Protein AF-A0A941ZZ97-F1 (afdb_monomer)

Mean predicted aligned error: 14.34 Å

Radius of gyration: 26.01 Å; Cα contacts (8 Å, |Δi|>4): 114; chains: 1; bounding box: 52×19×67 Å

pLDDT: mean 80.0, std 13.67, range [36.47, 95.81]

Nearest PDB structures (foldseek):
  4in3-assembly1_B  TM=8.952E-01  e=7.152E+00  Saccharomyces cerevisiae

Sequence (113 aa):
ETRRGIALIALKEIDFDRATGKLSDTDYEFLKQKYTVEAIQAIKEEETAEAGGAAGPLRCPRCGPRPEQDARFCSDCGAALLVDARLCRACQAPLEPGSRFCSNCGSQVVAAA

Structure (mmCIF, N/CA/C/O backbone):
data_AF-A0A941ZZ97-F1
#
_entry.id   AF-A0A941ZZ97-F1
#
loop_
_atom_site.group_PDB
_atom_site.id
_atom_site.type_symbol
_atom_site.label_atom_id
_atom_site.label_alt_id
_atom_site.label_comp_id
_atom_site.label_asym_id
_atom_site.label_entity_id
_atom_site.label_seq_id
_atom_site.pdbx_PDB_ins_code
_atom_site.Cartn_x
_atom_site.Cartn_y
_atom_site.Cartn_z
_atom_site.occupancy
_atom_site.B_iso_or_equiv
_atom_site.auth_seq_id
_atom_site.auth_comp_id
_atom_site.auth_asym_id
_atom_site.auth_atom_id
_atom_site.pdbx_PDB_model_num
ATOM 1 N N . GLU A 1 1 ? 6.434 -9.544 17.194 1.00 69.75 1 GLU A N 1
ATOM 2 C CA . GLU A 1 1 ? 5.209 -8.871 16.705 1.00 69.75 1 GLU A CA 1
ATOM 3 C C . GLU A 1 1 ? 5.586 -7.711 15.793 1.00 69.75 1 GLU A C 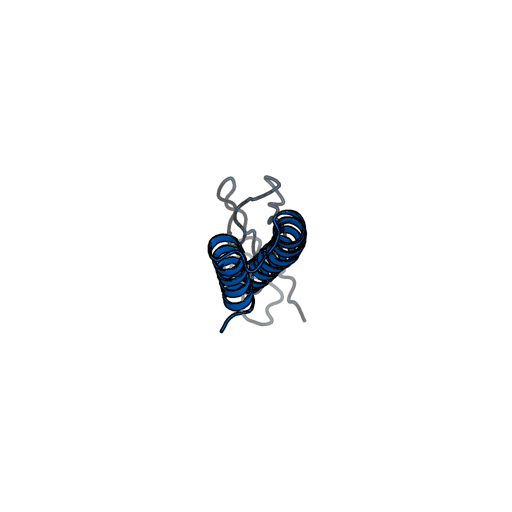1
ATOM 5 O O . GLU A 1 1 ? 6.639 -7.120 16.007 1.00 69.75 1 GLU A O 1
ATOM 10 N N . THR A 1 2 ? 4.791 -7.417 14.760 1.00 86.12 2 THR A N 1
ATOM 11 C CA . THR A 1 2 ? 5.005 -6.245 13.888 1.00 86.12 2 THR A CA 1
ATOM 12 C C . THR A 1 2 ? 4.397 -4.987 14.515 1.00 86.12 2 THR A C 1
ATOM 14 O O . THR A 1 2 ? 3.499 -5.094 15.355 1.00 86.12 2 THR A O 1
ATOM 17 N N . ARG A 1 3 ? 4.853 -3.791 14.108 1.00 84.44 3 ARG A N 1
ATOM 18 C CA . ARG A 1 3 ? 4.293 -2.514 14.600 1.00 84.44 3 ARG A CA 1
ATOM 19 C C . ARG A 1 3 ? 2.787 -2.426 14.323 1.00 84.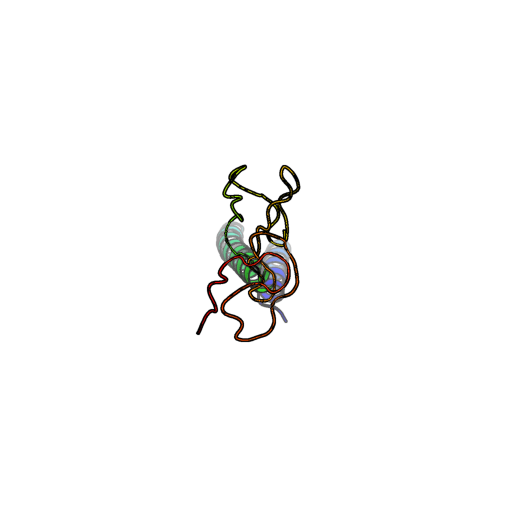44 3 ARG A C 1
ATOM 21 O O . ARG A 1 3 ? 2.023 -2.090 15.225 1.00 84.44 3 ARG A O 1
ATOM 28 N N . ARG A 1 4 ? 2.344 -2.847 13.136 1.00 87.75 4 ARG A N 1
ATOM 29 C CA . ARG A 1 4 ? 0.929 -3.030 12.786 1.00 87.75 4 ARG A CA 1
ATOM 30 C C . ARG A 1 4 ? 0.207 -3.989 13.729 1.00 87.75 4 ARG A C 1
ATOM 32 O O . ARG A 1 4 ? -0.910 -3.697 14.145 1.00 87.75 4 ARG A O 1
ATOM 39 N N . GLY A 1 5 ? 0.816 -5.129 14.057 1.00 87.62 5 GLY A N 1
ATOM 40 C CA . GLY A 1 5 ? 0.225 -6.122 14.956 1.00 87.62 5 GLY A CA 1
ATOM 41 C C . GLY A 1 5 ? -0.086 -5.539 16.335 1.00 87.62 5 GLY A C 1
ATOM 42 O O . GLY A 1 5 ? -1.202 -5.692 16.823 1.00 87.62 5 GLY A O 1
ATOM 43 N N . ILE A 1 6 ? 0.863 -4.795 16.903 1.00 89.69 6 ILE A N 1
ATOM 44 C CA . ILE A 1 6 ? 0.722 -4.141 18.212 1.00 89.69 6 ILE A CA 1
ATOM 45 C C . ILE A 1 6 ? -0.408 -3.102 18.182 1.00 89.69 6 ILE A C 1
ATOM 47 O O . ILE A 1 6 ? -1.265 -3.096 19.064 1.00 89.69 6 ILE A O 1
ATOM 51 N N . ALA A 1 7 ? -0.471 -2.269 17.139 1.00 87.19 7 ALA A N 1
ATOM 52 C CA . ALA A 1 7 ? -1.511 -1.247 17.015 1.00 87.19 7 ALA A CA 1
ATOM 53 C C . ALA A 1 7 ? -2.926 -1.847 16.872 1.00 87.19 7 ALA A C 1
ATOM 55 O O . ALA A 1 7 ? -3.889 -1.333 17.439 1.00 87.19 7 ALA A O 1
ATOM 56 N N . LEU A 1 8 ? -3.061 -2.971 16.158 1.00 88.44 8 LEU A N 1
ATOM 57 C CA . LEU A 1 8 ? -4.337 -3.683 16.026 1.00 88.44 8 LEU A CA 1
ATOM 58 C C . LEU A 1 8 ? -4.766 -4.381 17.321 1.00 88.44 8 LEU A C 1
ATOM 60 O O . LEU A 1 8 ? -5.963 -4.466 17.594 1.00 88.44 8 LEU A O 1
ATOM 64 N N . ILE A 1 9 ? -3.813 -4.892 18.104 1.00 93.31 9 ILE A N 1
ATOM 65 C CA . ILE A 1 9 ? -4.093 -5.472 19.423 1.00 93.31 9 ILE A CA 1
ATOM 66 C C . ILE A 1 9 ? -4.588 -4.374 20.369 1.00 93.31 9 ILE A C 1
ATOM 68 O O . ILE A 1 9 ? -5.659 -4.533 20.946 1.00 93.31 9 ILE A O 1
ATOM 72 N N . ALA A 1 10 ? -3.909 -3.224 20.419 1.00 91.69 10 ALA A N 1
ATOM 73 C CA . ALA A 1 10 ? -4.326 -2.086 21.240 1.00 91.69 10 ALA A CA 1
ATOM 74 C C . ALA A 1 10 ? -5.758 -1.618 20.917 1.00 91.69 10 ALA A C 1
ATOM 76 O O . ALA A 1 10 ? -6.551 -1.374 21.823 1.00 91.69 10 ALA A O 1
ATOM 77 N N . LEU A 1 11 ? -6.128 -1.562 19.630 1.00 92.19 11 LEU A N 1
ATOM 78 C CA . LEU A 1 11 ? -7.496 -1.235 19.205 1.00 92.19 11 LEU A CA 1
ATOM 79 C C . LEU A 1 11 ? -8.543 -2.263 19.667 1.00 92.19 11 LEU A C 1
ATOM 81 O O . LEU A 1 11 ? -9.683 -1.892 19.937 1.00 92.19 11 LEU A O 1
ATOM 85 N N . LYS A 1 12 ? -8.184 -3.549 19.751 1.00 94.69 12 LYS A N 1
ATOM 86 C CA . LYS A 1 12 ? -9.084 -4.594 20.263 1.00 94.69 12 LYS A CA 1
ATOM 87 C C . LYS A 1 12 ? -9.245 -4.515 21.777 1.00 94.69 12 LYS A C 1
ATOM 89 O O . LYS A 1 12 ? -10.347 -4.734 22.270 1.00 94.69 12 LYS A O 1
ATOM 94 N N . GLU A 1 13 ? -8.175 -4.198 22.498 1.00 94.38 13 GLU A N 1
ATOM 95 C CA . GLU A 1 13 ? -8.223 -4.071 23.956 1.00 94.38 13 GLU A CA 1
ATOM 96 C C . GLU A 1 13 ? -9.105 -2.896 24.387 1.00 94.38 13 GLU A C 1
ATOM 98 O O . GLU A 1 13 ? -10.025 -3.098 25.174 1.00 94.38 13 GLU A O 1
ATOM 103 N N . ILE A 1 14 ? -8.955 -1.712 23.780 1.00 93.75 14 ILE A N 1
ATOM 104 C CA . ILE A 1 14 ? -9.814 -0.559 24.115 1.00 93.75 14 ILE A CA 1
ATOM 105 C C . ILE A 1 14 ? -11.307 -0.815 23.846 1.00 93.75 14 ILE A C 1
ATOM 107 O O . ILE A 1 14 ? -12.164 -0.281 24.550 1.00 93.75 14 ILE A O 1
ATOM 111 N N . ASP A 1 15 ? -11.636 -1.621 22.831 1.00 94.19 15 ASP A N 1
ATOM 112 C CA . ASP A 1 15 ? -13.021 -1.972 22.501 1.00 94.19 15 ASP A CA 1
ATOM 113 C C . ASP A 1 15 ? -13.606 -2.924 23.550 1.00 94.19 15 ASP A C 1
ATOM 115 O O . ASP A 1 15 ? -14.741 -2.751 23.998 1.00 94.19 15 ASP A O 1
ATOM 119 N N . PHE A 1 16 ? -12.785 -3.859 24.031 1.00 95.81 16 PHE A N 1
ATOM 120 C CA . PHE A 1 16 ? -13.131 -4.739 25.138 1.00 95.81 16 PHE A CA 1
ATOM 121 C C . PHE A 1 16 ? -13.284 -3.980 26.467 1.00 95.81 16 PHE A C 1
ATOM 123 O O . PHE A 1 16 ? -14.245 -4.217 27.203 1.00 95.81 16 PHE A O 1
ATOM 130 N N . ASP A 1 17 ? -12.393 -3.036 26.783 1.00 93.38 17 ASP A N 1
ATOM 131 C CA . ASP A 1 17 ? -12.502 -2.198 27.984 1.00 93.38 17 ASP A CA 1
ATOM 132 C C . ASP A 1 17 ? -13.770 -1.330 27.962 1.00 93.38 17 ASP A C 1
ATOM 134 O O . ASP A 1 17 ? -14.455 -1.220 28.981 1.00 93.38 17 ASP A O 1
ATOM 138 N N . ARG A 1 18 ? -14.168 -0.791 26.801 1.00 94.06 18 ARG A N 1
ATOM 139 C CA . ARG A 1 18 ? -15.470 -0.118 26.649 1.00 94.06 18 ARG A CA 1
ATOM 140 C C . ARG A 1 18 ? -16.637 -1.087 26.850 1.00 94.06 18 ARG A C 1
ATOM 142 O O . ARG A 1 18 ? -17.554 -0.781 27.606 1.00 94.06 18 ARG A O 1
ATOM 149 N N . ALA A 1 19 ? -16.609 -2.257 26.210 1.00 94.38 19 ALA A N 1
ATOM 150 C CA . ALA A 1 19 ? -17.683 -3.251 26.316 1.00 94.38 19 ALA A CA 1
ATOM 151 C C . ALA A 1 19 ? -17.870 -3.770 27.752 1.00 94.38 19 ALA A C 1
ATOM 153 O O . ALA A 1 19 ? -18.985 -4.083 28.165 1.00 94.38 19 ALA A O 1
ATOM 154 N N . THR A 1 20 ? -16.783 -3.832 28.523 1.00 95.19 20 THR A N 1
ATOM 155 C CA . THR A 1 20 ? -16.792 -4.210 29.944 1.00 95.19 20 THR A CA 1
ATOM 156 C C . THR A 1 20 ? -17.051 -3.033 30.891 1.00 95.19 20 THR A C 1
ATOM 158 O O . THR A 1 20 ? -17.118 -3.237 32.102 1.00 95.19 20 THR A O 1
ATOM 161 N N . GLY A 1 21 ? -17.228 -1.815 30.365 1.00 92.69 21 GLY A N 1
ATOM 162 C CA . GLY A 1 21 ? -17.530 -0.609 31.141 1.00 92.69 21 GLY A CA 1
ATOM 163 C C . GLY A 1 21 ? -16.342 -0.024 31.909 1.00 92.69 21 GLY A C 1
ATOM 164 O O . GLY A 1 21 ? -16.536 0.820 32.780 1.00 92.69 21 GLY A O 1
ATOM 165 N N . LYS A 1 22 ? -15.112 -0.455 31.612 1.00 92.81 22 LYS A N 1
ATOM 166 C CA . LYS A 1 22 ? -13.882 0.101 32.200 1.00 92.81 22 LYS A CA 1
ATOM 167 C C . LYS A 1 22 ? -13.494 1.449 31.596 1.00 92.81 22 LYS A C 1
ATOM 169 O O . LYS A 1 22 ? -12.695 2.172 32.187 1.00 92.81 22 LYS A O 1
ATOM 174 N N . LEU A 1 23 ? -14.049 1.772 30.431 1.00 92.56 23 LEU A N 1
ATOM 175 C CA . LEU A 1 23 ? -13.772 2.995 29.694 1.00 92.56 23 LEU A CA 1
ATOM 176 C C . LEU A 1 23 ? -15.071 3.761 29.426 1.00 92.56 23 LEU A C 1
ATOM 178 O O . LEU A 1 23 ? -16.054 3.173 28.977 1.00 92.56 23 LEU A O 1
ATOM 182 N N . SER A 1 24 ? -15.056 5.072 29.675 1.00 93.00 24 SER A N 1
ATOM 183 C CA . SER A 1 24 ? -16.141 5.978 29.280 1.00 93.00 24 SER A CA 1
ATOM 184 C C . SER A 1 24 ? -16.135 6.191 27.765 1.00 93.00 24 SER A C 1
ATOM 186 O O . SER A 1 24 ? -15.082 6.094 27.131 1.00 93.00 24 SER A O 1
ATOM 188 N N . ASP A 1 25 ? -17.283 6.527 27.172 1.00 90.69 25 ASP A N 1
ATOM 189 C CA . ASP A 1 25 ? -17.386 6.793 25.732 1.00 90.69 25 ASP A CA 1
ATOM 190 C C . ASP A 1 25 ? -16.430 7.910 25.279 1.00 90.69 25 ASP A C 1
ATOM 192 O O . ASP A 1 25 ? -15.760 7.762 24.259 1.00 90.69 25 ASP A O 1
ATOM 196 N N . THR A 1 26 ? -16.271 8.972 26.076 1.00 91.00 26 THR A N 1
ATOM 197 C CA . THR A 1 26 ? -15.351 10.082 25.768 1.00 91.00 26 THR A CA 1
ATOM 198 C C . THR A 1 26 ? -13.886 9.632 25.727 1.00 91.00 26 THR A C 1
ATOM 200 O O . THR A 1 26 ? -13.141 9.998 24.817 1.00 91.00 26 THR A O 1
ATOM 203 N N . ASP A 1 27 ? -13.468 8.812 26.697 1.00 93.00 27 ASP A N 1
ATOM 204 C CA . ASP A 1 27 ? -12.101 8.284 26.774 1.00 93.00 27 ASP A CA 1
ATOM 205 C C . ASP A 1 27 ? -11.839 7.257 25.664 1.00 93.00 27 ASP A C 1
ATOM 207 O O . ASP A 1 27 ? -10.756 7.228 25.071 1.00 93.00 27 ASP A O 1
ATOM 211 N N . TYR A 1 28 ? -12.853 6.452 25.329 1.00 92.44 28 TYR A N 1
ATOM 212 C CA . TYR A 1 28 ? -12.813 5.527 24.202 1.00 92.44 28 TYR A CA 1
ATOM 213 C C . TYR A 1 28 ? -12.598 6.255 22.880 1.00 92.44 28 TYR A C 1
ATOM 215 O O . TYR A 1 28 ? -11.738 5.846 22.103 1.00 92.44 28 TYR A O 1
ATOM 223 N N . GLU A 1 29 ? -13.343 7.328 22.608 1.00 93.31 29 GLU A N 1
ATOM 224 C CA . GLU A 1 29 ? -13.210 8.066 21.351 1.00 93.31 29 GLU A CA 1
ATOM 225 C C . GLU A 1 29 ? -11.811 8.664 21.187 1.00 93.31 29 G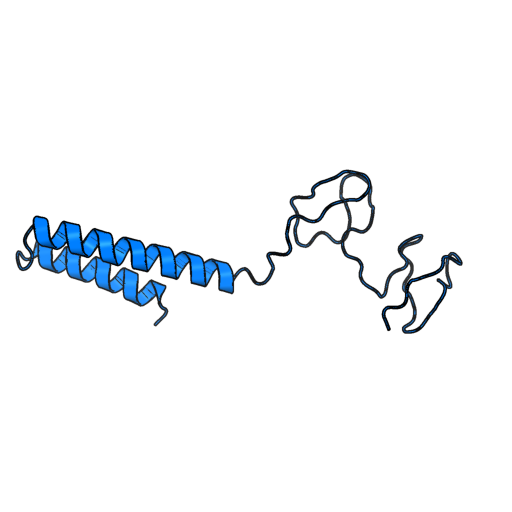LU A C 1
ATOM 227 O O . GLU A 1 29 ? -11.203 8.518 20.122 1.00 93.31 29 GLU A O 1
ATOM 232 N N . PHE A 1 30 ? -11.259 9.253 22.252 1.00 93.44 30 PHE A N 1
ATOM 233 C CA . PHE A 1 30 ? -9.907 9.809 22.234 1.00 93.44 30 PHE A CA 1
ATOM 234 C C . PHE A 1 30 ? -8.843 8.732 21.976 1.00 93.44 30 PHE A C 1
ATOM 236 O O . PHE A 1 30 ? -7.997 8.873 21.085 1.00 93.44 30 PHE A O 1
ATOM 243 N N . LEU A 1 31 ? -8.898 7.625 22.723 1.00 91.50 31 LEU A N 1
ATOM 244 C CA . LEU A 1 31 ? -7.934 6.533 22.587 1.00 91.50 31 LEU A CA 1
ATOM 245 C C . LEU A 1 31 ? -8.063 5.835 21.232 1.00 91.50 31 LEU A C 1
ATOM 247 O O . LEU A 1 31 ? -7.054 5.559 20.581 1.00 91.50 31 LEU A O 1
ATOM 251 N N . LYS A 1 32 ? -9.289 5.621 20.751 1.00 92.38 32 LYS A N 1
ATOM 252 C CA . LYS A 1 32 ? -9.547 5.046 19.431 1.00 92.38 32 LYS A CA 1
ATOM 253 C C . LYS A 1 32 ? -8.974 5.914 18.322 1.00 92.38 32 LYS A C 1
ATOM 255 O O . LYS A 1 32 ? -8.323 5.374 17.429 1.00 92.38 32 LYS A O 1
ATOM 260 N N . GLN A 1 33 ? -9.173 7.232 18.364 1.00 93.19 33 GLN A N 1
ATOM 261 C CA . GLN A 1 33 ? -8.604 8.141 17.367 1.00 93.19 33 GLN A CA 1
ATOM 262 C C . GLN A 1 33 ? -7.076 8.070 17.352 1.00 93.19 33 GLN A C 1
ATOM 264 O O . GLN A 1 33 ? -6.487 7.881 16.287 1.00 93.19 33 GLN A O 1
ATOM 269 N N . LYS A 1 34 ? -6.440 8.139 18.525 1.00 90.88 34 LYS A N 1
ATOM 270 C CA . LYS A 1 34 ? -4.982 8.045 18.658 1.00 90.88 34 LYS A CA 1
ATOM 271 C C . LYS A 1 34 ? -4.434 6.738 18.070 1.00 90.88 34 LYS A C 1
ATOM 273 O O . LYS A 1 34 ? -3.605 6.776 17.161 1.00 90.88 34 LYS A O 1
ATOM 278 N N . TYR A 1 35 ? -4.938 5.592 18.526 1.00 89.94 35 TYR A N 1
ATOM 279 C CA . TYR A 1 35 ? -4.435 4.290 18.081 1.00 89.94 35 TYR A CA 1
ATOM 280 C C . TYR A 1 35 ? -4.786 3.977 16.623 1.00 89.94 35 TYR A C 1
ATOM 282 O O . TYR A 1 35 ? -4.038 3.269 15.955 1.00 89.94 35 TYR A O 1
ATOM 290 N N . THR A 1 36 ? -5.876 4.537 16.087 1.00 90.31 36 THR A N 1
ATOM 291 C CA . THR A 1 36 ? -6.201 4.418 14.656 1.00 90.31 36 THR A CA 1
ATOM 292 C C . THR A 1 36 ? -5.172 5.152 13.800 1.00 90.31 36 THR A C 1
ATOM 294 O O . THR A 1 36 ? -4.727 4.615 12.787 1.00 90.31 36 THR A O 1
ATOM 297 N N . VAL A 1 37 ? -4.753 6.353 14.210 1.00 91.56 37 VAL A N 1
ATOM 298 C CA . VAL A 1 37 ? -3.696 7.101 13.513 1.00 91.56 37 VAL A CA 1
ATOM 299 C C . VAL A 1 37 ? -2.371 6.340 13.569 1.00 91.56 37 VAL A C 1
ATOM 301 O O . VAL A 1 37 ? -1.729 6.174 12.533 1.00 91.56 37 VAL A O 1
ATOM 304 N N . GLU A 1 38 ? -1.993 5.816 14.737 1.00 87.81 38 GLU A N 1
ATOM 305 C CA . GLU A 1 38 ? -0.779 5.001 14.889 1.00 87.81 38 GLU A CA 1
ATOM 306 C C . GLU A 1 38 ? -0.830 3.720 14.037 1.00 87.81 38 GLU A C 1
ATOM 308 O O . GLU A 1 38 ? 0.149 3.386 13.370 1.00 87.81 38 GLU A O 1
ATOM 313 N N . ALA A 1 39 ? -1.981 3.041 13.974 1.00 88.12 39 ALA A N 1
ATOM 314 C CA . ALA A 1 39 ? -2.170 1.856 13.139 1.00 88.12 39 ALA A CA 1
ATOM 315 C C . ALA A 1 39 ? -2.038 2.175 11.643 1.00 88.12 39 ALA A C 1
ATOM 317 O O . ALA A 1 39 ? -1.354 1.453 10.919 1.00 88.12 39 ALA A O 1
ATOM 318 N N . ILE A 1 40 ? -2.657 3.264 11.175 1.00 89.12 40 ILE A N 1
ATOM 319 C CA . ILE A 1 40 ? -2.552 3.709 9.777 1.00 89.12 40 ILE A CA 1
ATOM 320 C C . ILE A 1 40 ? -1.102 4.052 9.433 1.00 89.12 40 ILE A C 1
ATOM 322 O O . ILE A 1 40 ? -0.635 3.715 8.345 1.00 89.12 40 ILE A O 1
ATOM 326 N N . GLN A 1 41 ? -0.387 4.716 10.341 1.00 88.56 41 GLN A N 1
ATOM 327 C CA . GLN A 1 41 ? 1.006 5.085 10.123 1.00 88.56 41 GLN A CA 1
ATOM 328 C C . GLN A 1 41 ? 1.901 3.843 10.026 1.00 88.56 41 GLN A C 1
ATOM 330 O O . GLN A 1 41 ? 2.660 3.721 9.067 1.00 88.56 41 GLN A O 1
ATOM 335 N N . ALA A 1 42 ? 1.727 2.877 10.932 1.00 87.00 42 ALA A N 1
ATOM 336 C CA . ALA A 1 42 ? 2.456 1.613 10.898 1.00 87.00 42 ALA A CA 1
ATOM 337 C C . ALA A 1 42 ? 2.183 0.812 9.612 1.00 87.00 42 ALA A C 1
ATOM 339 O O . ALA A 1 42 ? 3.116 0.292 9.007 1.00 87.00 42 ALA A O 1
ATOM 340 N N . ILE A 1 43 ? 0.928 0.768 9.146 1.00 85.19 43 ILE A N 1
ATOM 341 C CA . ILE A 1 43 ? 0.564 0.107 7.881 1.00 85.19 43 ILE A CA 1
ATOM 342 C C . ILE A 1 43 ? 1.261 0.777 6.692 1.00 85.19 43 ILE A C 1
ATOM 344 O O . ILE A 1 43 ? 1.846 0.081 5.871 1.00 85.19 43 ILE A O 1
ATOM 348 N N . LYS A 1 44 ? 1.257 2.114 6.617 1.00 85.50 44 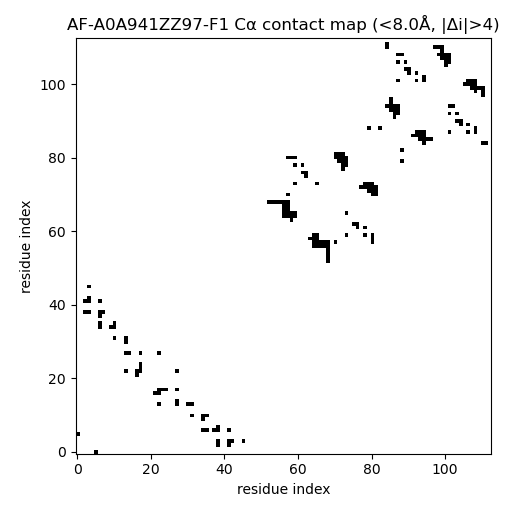LYS A N 1
ATOM 349 C CA . LYS A 1 44 ? 1.931 2.853 5.536 1.00 85.50 44 LYS A CA 1
ATOM 350 C C . LYS A 1 44 ? 3.439 2.616 5.521 1.00 85.50 44 LYS A C 1
ATOM 352 O O . LYS A 1 44 ? 4.024 2.486 4.450 1.00 85.50 44 LYS A O 1
ATOM 357 N N . GLU A 1 45 ? 4.076 2.585 6.688 1.00 78.19 45 GLU A N 1
ATOM 358 C CA . GLU A 1 45 ? 5.514 2.322 6.802 1.00 78.19 45 GLU A CA 1
ATOM 359 C C . GLU A 1 45 ? 5.863 0.883 6.399 1.00 78.19 45 GLU A C 1
ATOM 361 O O . GLU A 1 45 ? 6.856 0.678 5.705 1.00 78.19 45 GLU A O 1
ATOM 366 N N . GLU A 1 46 ? 5.039 -0.098 6.780 1.00 73.00 46 GLU A N 1
ATOM 367 C CA . GLU A 1 46 ? 5.208 -1.500 6.377 1.00 73.00 46 GLU A CA 1
ATOM 368 C C . GLU A 1 46 ? 4.948 -1.686 4.869 1.00 73.00 46 GLU A C 1
ATOM 370 O O . GLU A 1 46 ? 5.769 -2.299 4.196 1.00 73.00 46 GLU A O 1
ATOM 375 N N . GLU A 1 47 ? 3.917 -1.060 4.289 1.00 69.38 47 GLU A N 1
ATOM 376 C CA . GLU A 1 47 ? 3.696 -1.061 2.832 1.00 69.38 47 GLU A CA 1
ATOM 377 C C . GLU A 1 47 ? 4.834 -0.380 2.062 1.00 69.38 47 GLU A C 1
ATOM 379 O O . GLU A 1 47 ? 5.201 -0.833 0.983 1.00 69.38 47 GLU A O 1
ATOM 384 N N . THR A 1 48 ? 5.432 0.682 2.607 1.00 60.19 48 THR A N 1
ATOM 385 C CA . THR A 1 48 ? 6.568 1.367 1.963 1.00 60.19 48 THR A CA 1
ATOM 386 C C . THR A 1 48 ? 7.862 0.554 2.084 1.00 60.19 48 THR A C 1
ATOM 388 O O . THR A 1 48 ? 8.709 0.615 1.197 1.00 60.19 48 THR A O 1
ATOM 391 N N . ALA A 1 49 ? 8.021 -0.225 3.159 1.00 56.38 49 ALA A N 1
ATOM 392 C CA . ALA A 1 49 ? 9.160 -1.118 3.356 1.00 56.38 49 ALA A CA 1
ATOM 393 C C . ALA A 1 49 ? 9.056 -2.410 2.524 1.00 56.38 49 ALA A C 1
ATOM 395 O O . ALA A 1 49 ? 10.079 -2.926 2.078 1.00 56.38 49 ALA A O 1
ATOM 396 N N . GLU A 1 50 ? 7.841 -2.908 2.278 1.00 49.56 50 GLU A N 1
ATOM 397 C CA . GLU A 1 50 ? 7.590 -4.032 1.365 1.00 49.56 50 GLU A CA 1
ATOM 398 C C . GLU A 1 50 ? 7.486 -3.585 -0.107 1.00 49.56 50 GLU A C 1
ATOM 400 O O . GLU A 1 50 ? 7.723 -4.380 -1.015 1.00 49.56 50 GLU A O 1
ATOM 405 N N . ALA A 1 51 ? 7.262 -2.292 -0.363 1.00 46.72 51 ALA A N 1
ATOM 406 C CA . ALA A 1 51 ? 7.448 -1.645 -1.662 1.00 46.72 51 ALA A CA 1
ATOM 407 C C . ALA A 1 51 ? 8.905 -1.183 -1.859 1.00 46.72 51 ALA A C 1
ATOM 409 O O . ALA A 1 51 ? 9.192 -0.011 -2.124 1.00 46.72 51 ALA A O 1
ATOM 410 N N . GLY A 1 52 ? 9.851 -2.120 -1.769 1.00 42.28 52 GLY A N 1
ATOM 411 C CA . GLY A 1 52 ? 11.214 -1.936 -2.266 1.00 42.28 52 GLY A CA 1
ATOM 412 C C . GLY A 1 52 ? 11.223 -1.794 -3.790 1.00 42.28 52 GLY A C 1
ATOM 413 O O . GLY A 1 52 ? 11.578 -2.732 -4.493 1.00 42.28 52 GLY A O 1
ATOM 414 N N . GLY A 1 53 ? 10.793 -0.640 -4.303 1.00 46.72 53 GLY A N 1
ATOM 415 C CA . GLY A 1 53 ? 10.669 -0.426 -5.743 1.00 46.72 53 GLY A CA 1
ATOM 416 C C . GLY A 1 53 ? 9.921 0.825 -6.195 1.00 46.72 53 GLY A C 1
ATOM 417 O O . GLY A 1 53 ? 9.584 0.899 -7.366 1.00 46.72 53 GLY A O 1
ATOM 418 N N . ALA A 1 54 ? 9.668 1.827 -5.347 1.00 44.81 54 ALA A N 1
ATOM 419 C CA . ALA A 1 54 ? 9.099 3.096 -5.815 1.00 44.81 54 ALA A CA 1
ATOM 420 C C . ALA A 1 54 ? 10.162 3.970 -6.519 1.00 44.81 54 ALA A C 1
ATOM 422 O O . ALA A 1 54 ? 10.470 5.086 -6.096 1.00 44.81 54 ALA A O 1
ATOM 423 N N . ALA A 1 55 ? 10.735 3.466 -7.616 1.00 50.81 55 ALA A N 1
ATOM 424 C CA . ALA A 1 55 ? 11.236 4.342 -8.662 1.00 50.81 55 ALA A CA 1
ATOM 425 C C . ALA A 1 55 ? 10.006 5.043 -9.256 1.00 50.81 55 ALA A C 1
ATOM 427 O O . ALA A 1 55 ? 9.025 4.389 -9.610 1.00 50.81 55 ALA A O 1
ATOM 428 N N . GLY A 1 56 ? 10.016 6.379 -9.299 1.00 57.62 56 GLY A N 1
ATOM 429 C CA . GLY A 1 56 ? 8.912 7.162 -9.863 1.00 57.62 56 GLY A CA 1
ATOM 430 C C . GLY A 1 56 ? 8.491 6.659 -11.254 1.00 57.62 56 GLY A C 1
ATOM 431 O O . GLY A 1 56 ? 9.262 5.955 -11.905 1.00 57.62 56 GLY A O 1
ATOM 432 N N . PRO A 1 57 ? 7.283 7.018 -11.733 1.00 60.94 57 PRO A N 1
ATOM 433 C CA . PRO A 1 57 ? 6.713 6.440 -12.948 1.00 60.94 57 PRO A CA 1
ATOM 434 C C . PRO A 1 57 ? 7.723 6.515 -14.093 1.00 60.94 57 PRO A C 1
ATOM 436 O O . PRO A 1 57 ? 8.136 7.612 -14.489 1.00 60.94 57 PRO A O 1
ATOM 439 N N . LEU A 1 58 ? 8.139 5.345 -14.593 1.00 71.81 58 LEU A N 1
ATOM 440 C CA . LEU A 1 58 ? 9.069 5.242 -15.710 1.00 71.81 58 LEU A CA 1
ATOM 441 C C . LEU A 1 58 ? 8.517 6.070 -16.873 1.00 71.81 58 LEU A C 1
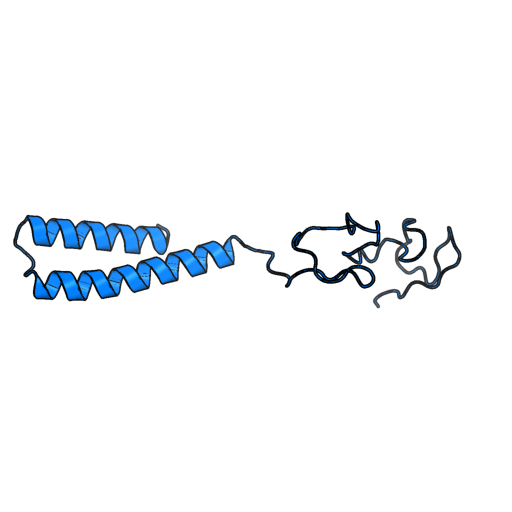ATOM 443 O O . LEU A 1 58 ? 7.318 6.068 -17.146 1.00 71.81 58 LEU A O 1
ATOM 447 N N . ARG A 1 59 ? 9.368 6.829 -17.562 1.00 80.00 59 ARG A N 1
ATOM 448 C CA . ARG A 1 59 ? 8.947 7.648 -18.707 1.00 80.00 59 ARG A CA 1
ATOM 449 C C . ARG A 1 59 ? 9.601 7.138 -19.973 1.00 80.00 59 ARG A C 1
ATOM 451 O O . ARG A 1 59 ? 10.820 7.090 -20.084 1.00 80.00 59 ARG A O 1
ATOM 458 N N . CYS A 1 60 ? 8.773 6.811 -20.955 1.00 82.94 60 CYS A N 1
ATOM 459 C CA . CYS A 1 60 ? 9.223 6.576 -22.311 1.00 82.94 60 CYS A CA 1
ATOM 460 C C . CYS A 1 60 ? 9.600 7.916 -22.960 1.00 82.94 60 CYS A C 1
ATOM 462 O O . CYS A 1 60 ? 8.755 8.814 -22.996 1.00 82.94 60 CYS A O 1
ATOM 464 N N . PRO A 1 61 ? 10.800 8.056 -23.552 1.00 77.44 61 PRO A N 1
ATOM 465 C CA . PRO A 1 61 ? 11.175 9.276 -24.269 1.00 77.44 61 PRO A CA 1
ATOM 466 C C . PRO A 1 61 ? 10.326 9.517 -25.528 1.00 77.44 61 PRO A C 1
ATOM 468 O O . PRO A 1 61 ? 10.304 10.632 -26.037 1.00 77.44 61 PRO A O 1
ATOM 471 N N . ARG A 1 62 ? 9.634 8.486 -26.036 1.00 82.56 62 ARG A N 1
ATOM 472 C CA . ARG A 1 62 ? 8.767 8.575 -27.219 1.00 82.56 62 ARG A CA 1
ATOM 473 C C . ARG A 1 62 ? 7.280 8.699 -26.867 1.00 82.56 62 ARG A C 1
ATOM 475 O O . ARG A 1 62 ? 6.596 9.499 -27.488 1.00 82.56 62 ARG A O 1
ATOM 482 N N . CYS A 1 63 ? 6.792 7.927 -25.893 1.00 87.19 63 CYS A N 1
ATOM 483 C CA . CYS A 1 63 ? 5.352 7.823 -25.594 1.00 87.19 63 CYS A CA 1
ATOM 484 C C . CYS A 1 63 ? 4.919 8.554 -24.311 1.00 87.19 63 CYS A C 1
ATOM 486 O O . CYS A 1 63 ? 3.729 8.746 -24.093 1.00 87.19 63 CYS A O 1
ATOM 488 N N . GLY A 1 64 ? 5.857 8.964 -23.451 1.00 83.31 64 GLY A N 1
ATOM 489 C CA . GLY A 1 64 ? 5.550 9.638 -22.188 1.00 83.31 64 GLY A CA 1
ATOM 490 C C . GLY A 1 64 ? 5.409 8.690 -20.983 1.00 83.31 64 GLY A C 1
ATOM 491 O O . GLY A 1 64 ? 6.135 7.695 -20.906 1.00 83.31 64 GLY A O 1
ATOM 492 N N . PRO A 1 65 ? 4.578 9.032 -19.979 1.00 82.69 65 PRO A N 1
ATOM 493 C CA . PRO A 1 65 ? 4.537 8.337 -18.691 1.00 82.69 65 PRO A CA 1
ATOM 494 C C . PRO A 1 65 ? 4.078 6.883 -18.817 1.00 82.69 65 PRO A C 1
ATOM 496 O O . PRO A 1 65 ? 3.141 6.573 -19.550 1.00 82.69 65 PRO A O 1
ATOM 499 N N . ARG A 1 66 ? 4.740 5.998 -18.069 1.00 83.44 66 ARG A N 1
ATOM 500 C CA . ARG A 1 66 ? 4.494 4.560 -18.051 1.00 83.44 66 ARG A CA 1
ATOM 501 C C . ARG A 1 66 ? 4.096 4.107 -16.635 1.00 83.44 66 ARG A C 1
ATOM 503 O O . ARG A 1 66 ? 4.806 4.431 -15.685 1.00 83.44 66 ARG A O 1
ATOM 510 N N . PRO A 1 67 ? 2.966 3.390 -16.477 1.00 72.31 67 PRO A N 1
ATOM 511 C CA . PRO A 1 67 ? 2.476 2.963 -15.161 1.00 72.31 67 PRO A CA 1
ATOM 512 C C . PRO A 1 67 ? 3.221 1.745 -14.592 1.00 72.31 67 PRO A C 1
ATOM 514 O O . PRO A 1 67 ? 3.202 1.515 -13.389 1.00 72.31 67 PRO A O 1
ATOM 517 N N . GLU A 1 68 ? 3.863 0.960 -15.453 1.00 72.25 68 GLU A N 1
ATOM 518 C CA . GLU A 1 68 ? 4.625 -0.241 -15.103 1.00 72.25 68 GLU A CA 1
ATOM 519 C C . GLU A 1 68 ? 6.017 0.159 -14.586 1.00 72.25 68 GLU A C 1
ATOM 521 O O . GLU A 1 68 ? 6.814 0.730 -15.327 1.00 72.25 68 GLU A O 1
ATOM 526 N N . GLN A 1 69 ? 6.286 -0.107 -13.303 1.00 68.31 69 GLN A N 1
ATOM 527 C CA . GLN A 1 69 ? 7.518 0.300 -12.606 1.00 68.31 69 GLN A CA 1
ATOM 528 C C . GLN A 1 69 ? 8.695 -0.657 -12.875 1.00 68.31 69 GLN A C 1
ATOM 530 O O . GLN A 1 69 ? 9.848 -0.242 -12.814 1.00 68.31 69 GLN A O 1
ATOM 535 N N . ASP A 1 70 ? 8.403 -1.898 -13.282 1.00 69.50 70 ASP A N 1
ATOM 536 C CA . ASP A 1 70 ? 9.385 -2.942 -13.635 1.00 69.50 70 ASP A CA 1
ATOM 537 C C . ASP A 1 70 ? 9.558 -3.128 -15.155 1.00 69.50 70 ASP A C 1
ATOM 539 O O . ASP A 1 70 ? 10.149 -4.096 -15.645 1.00 69.50 70 ASP A O 1
ATOM 543 N N . ALA A 1 71 ? 9.004 -2.205 -15.936 1.00 74.44 71 ALA A N 1
ATOM 544 C CA . ALA A 1 71 ? 8.954 -2.289 -17.384 1.00 74.44 71 ALA A CA 1
ATOM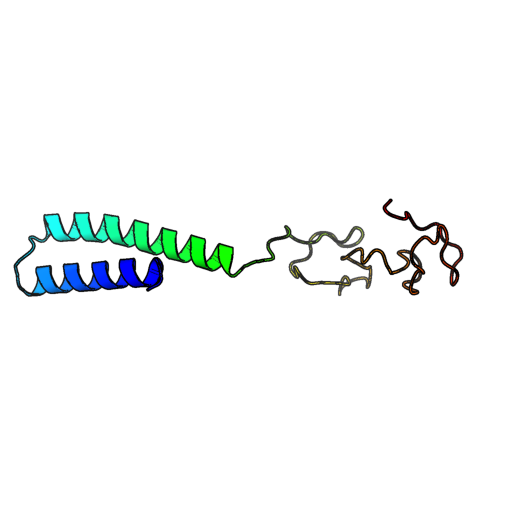 545 C C . ALA A 1 71 ? 10.322 -2.142 -18.031 1.00 74.44 71 ALA A C 1
ATOM 547 O O . ALA A 1 71 ? 10.855 -1.042 -18.133 1.00 74.44 71 ALA A O 1
ATOM 548 N N . ARG A 1 72 ? 10.875 -3.221 -18.581 1.00 75.88 72 ARG A N 1
ATOM 549 C CA . ARG A 1 72 ? 12.141 -3.142 -19.333 1.00 75.88 72 ARG A CA 1
ATOM 550 C C . ARG A 1 72 ? 11.963 -2.466 -20.694 1.00 75.88 72 ARG A C 1
ATOM 552 O O . ARG A 1 72 ? 12.888 -1.812 -21.173 1.00 75.88 72 ARG A O 1
ATOM 559 N N . PHE A 1 73 ? 10.771 -2.568 -21.286 1.00 80.31 73 PHE A N 1
ATOM 560 C CA . PHE A 1 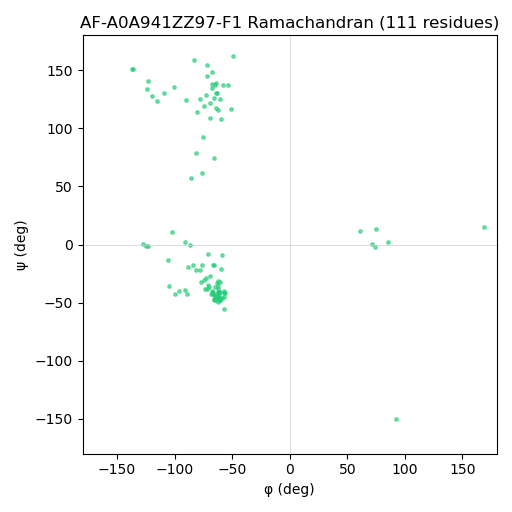73 ? 10.424 -2.012 -22.596 1.00 80.31 73 PHE A CA 1
ATOM 561 C C . PHE A 1 73 ? 9.054 -1.332 -22.568 1.00 80.31 73 PHE A C 1
ATOM 563 O O . PHE A 1 73 ? 8.162 -1.732 -21.831 1.00 80.31 73 PHE A O 1
ATOM 570 N N . CYS A 1 74 ? 8.864 -0.324 -23.413 1.00 85.25 74 CYS A N 1
ATOM 571 C CA . CYS A 1 74 ? 7.584 0.341 -23.602 1.00 85.25 74 CYS A CA 1
ATOM 572 C C . CYS A 1 74 ? 6.655 -0.559 -24.418 1.00 85.25 74 CYS A C 1
ATOM 574 O O . CYS A 1 74 ? 6.953 -0.821 -25.580 1.00 85.25 74 CYS A O 1
ATOM 576 N N . SER A 1 75 ? 5.509 -0.980 -23.882 1.00 83.50 75 SER A N 1
ATOM 577 C CA . SER A 1 75 ? 4.583 -1.831 -24.655 1.00 83.50 75 SER A CA 1
ATOM 578 C C . SER A 1 75 ? 3.869 -1.104 -25.802 1.00 83.50 75 SER A C 1
ATOM 580 O O . SER A 1 75 ? 3.197 -1.754 -26.589 1.00 83.50 75 SER A O 1
ATOM 582 N N . ASP A 1 76 ? 4.000 0.222 -25.908 1.00 86.62 76 ASP A N 1
ATOM 583 C CA . ASP A 1 76 ? 3.422 1.001 -27.013 1.00 86.62 76 ASP A CA 1
ATOM 584 C C . ASP A 1 76 ? 4.381 1.122 -28.213 1.00 86.62 76 ASP A C 1
ATOM 586 O O . ASP A 1 76 ? 3.980 0.936 -29.357 1.00 86.62 76 ASP A O 1
ATOM 590 N N . CYS A 1 77 ? 5.675 1.370 -27.966 1.00 86.44 77 CYS A N 1
ATOM 591 C CA . CYS A 1 77 ? 6.657 1.587 -29.040 1.00 86.44 77 CYS A CA 1
ATOM 592 C C . CYS A 1 77 ? 7.872 0.648 -29.032 1.00 86.44 77 CYS A C 1
ATOM 594 O O . CYS A 1 77 ? 8.751 0.794 -29.880 1.00 86.44 77 CYS A O 1
ATOM 596 N N . GLY A 1 78 ? 7.976 -0.263 -28.064 1.00 78.38 78 GLY A N 1
ATOM 597 C CA . GLY A 1 78 ? 9.083 -1.214 -27.915 1.00 78.38 78 GLY A CA 1
ATOM 598 C C . GLY A 1 78 ? 10.399 -0.623 -27.392 1.00 78.38 78 GLY A C 1
ATOM 599 O O . GLY A 1 78 ? 11.363 -1.362 -27.196 1.00 78.38 78 GLY A O 1
ATOM 600 N N . ALA A 1 79 ? 10.474 0.691 -27.148 1.00 77.94 79 ALA A N 1
ATOM 601 C CA . ALA A 1 79 ? 11.698 1.332 -26.666 1.00 77.94 79 ALA A CA 1
ATOM 602 C C . ALA A 1 79 ? 12.083 0.837 -25.262 1.00 77.94 79 ALA A C 1
ATOM 604 O O . ALA A 1 79 ? 11.221 0.738 -24.391 1.00 77.94 79 ALA A O 1
ATOM 605 N N . ALA A 1 80 ? 13.370 0.573 -25.025 1.00 74.31 80 ALA A N 1
ATOM 606 C CA . ALA A 1 80 ? 13.862 0.189 -23.703 1.00 74.31 80 ALA A CA 1
ATOM 607 C C . ALA A 1 80 ? 13.661 1.331 -22.688 1.00 74.31 80 ALA A C 1
ATOM 609 O O . ALA A 1 80 ? 14.005 2.481 -22.969 1.00 74.31 80 ALA A O 1
ATOM 610 N N . LEU A 1 81 ? 13.077 1.007 -21.533 1.00 74.94 81 LEU A N 1
ATOM 611 C CA . LEU A 1 81 ? 12.748 1.943 -20.451 1.00 74.94 81 LEU A CA 1
ATOM 612 C C . LEU A 1 81 ? 13.707 1.811 -19.265 1.00 74.94 81 LEU A C 1
ATOM 614 O O . LEU A 1 81 ? 14.076 2.824 -18.675 1.00 74.94 81 LEU A O 1
ATOM 618 N N . LEU A 1 82 ? 14.159 0.589 -18.960 1.00 63.94 82 LEU A N 1
ATOM 619 C CA . LEU A 1 82 ? 15.295 0.368 -18.070 1.00 63.94 82 LEU A CA 1
ATOM 620 C C . LEU A 1 82 ? 16.583 0.341 -18.892 1.00 63.94 82 LEU A C 1
ATOM 622 O O . LEU A 1 82 ? 16.740 -0.456 -19.818 1.00 63.94 82 LEU A O 1
ATOM 626 N N . VAL A 1 83 ? 17.528 1.202 -18.523 1.00 59.16 83 VAL A N 1
ATOM 627 C CA . VAL A 1 83 ? 18.888 1.164 -19.062 1.00 59.16 83 VAL A CA 1
ATOM 628 C C . VAL A 1 83 ? 19.660 0.091 -18.298 1.00 59.16 83 VAL A C 1
ATOM 630 O O . VAL A 1 83 ? 20.436 0.382 -17.393 1.00 59.16 83 VAL A O 1
ATOM 633 N N . ASP A 1 84 ? 19.435 -1.173 -18.651 1.00 62.22 84 ASP A N 1
ATOM 634 C CA . ASP A 1 84 ? 20.395 -2.229 -18.343 1.00 62.22 84 ASP A CA 1
ATOM 635 C C . ASP A 1 84 ? 21.714 -1.832 -19.033 1.00 62.22 84 ASP A C 1
ATOM 637 O O . ASP A 1 84 ? 21.821 -1.883 -20.260 1.00 62.22 84 ASP A O 1
ATOM 641 N N . ALA A 1 85 ? 22.731 -1.420 -18.264 1.00 65.62 85 ALA A N 1
ATOM 642 C CA . ALA A 1 85 ? 24.022 -0.949 -18.795 1.00 65.62 85 ALA A CA 1
ATOM 643 C C . ALA A 1 85 ? 24.756 -1.996 -19.667 1.00 65.62 85 ALA A C 1
ATOM 645 O O . ALA A 1 85 ? 25.747 -1.688 -20.323 1.00 65.62 85 ALA A O 1
ATOM 646 N N . ARG A 1 86 ? 24.255 -3.237 -19.686 1.00 72.62 86 ARG A N 1
ATOM 647 C CA . ARG A 1 86 ? 24.744 -4.358 -20.494 1.00 72.62 86 ARG A CA 1
ATOM 648 C C . ARG A 1 86 ? 24.059 -4.486 -21.859 1.00 72.62 86 ARG A C 1
ATOM 650 O O . ARG A 1 86 ? 24.355 -5.442 -22.562 1.00 72.62 86 ARG A O 1
ATOM 6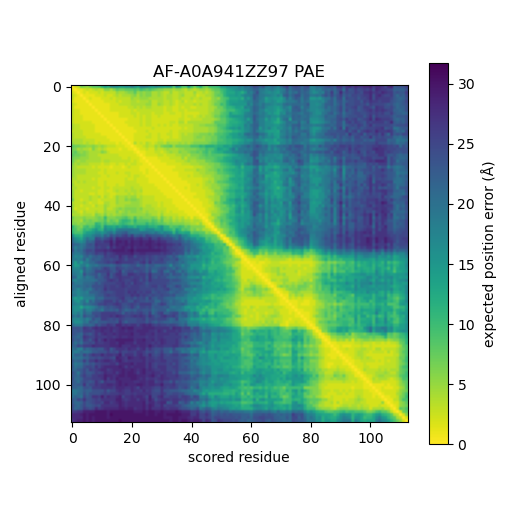57 N N . LEU A 1 87 ? 23.132 -3.605 -22.243 1.00 77.06 87 LEU A N 1
ATOM 658 C CA . LEU A 1 87 ? 22.414 -3.687 -23.523 1.00 77.06 87 LEU A CA 1
ATOM 659 C C . LEU A 1 87 ? 22.589 -2.414 -24.356 1.00 77.06 87 LEU A C 1
ATOM 661 O O . LEU A 1 87 ? 22.566 -1.290 -23.855 1.00 77.06 87 LEU A O 1
ATOM 665 N N . CYS A 1 88 ? 22.741 -2.581 -25.669 1.00 80.94 88 CYS A N 1
ATOM 666 C CA . CYS A 1 88 ? 22.863 -1.460 -26.589 1.00 80.94 88 CYS A CA 1
ATOM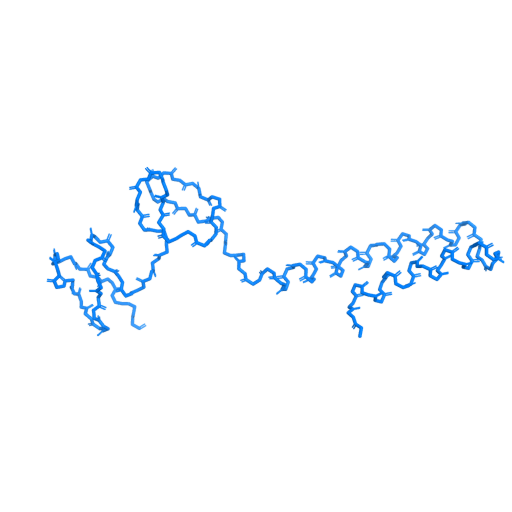 667 C C . CYS A 1 88 ? 21.538 -0.697 -26.705 1.00 80.94 88 CYS A C 1
ATOM 669 O O . CYS A 1 88 ? 20.549 -1.237 -27.189 1.00 80.94 88 CYS A O 1
ATOM 671 N N . ARG A 1 89 ? 21.531 0.605 -26.399 1.00 75.75 89 ARG A N 1
ATOM 672 C CA . ARG A 1 89 ? 20.342 1.467 -26.569 1.00 75.75 89 ARG A CA 1
ATOM 673 C C . ARG A 1 89 ? 19.812 1.569 -28.008 1.00 75.75 89 ARG A C 1
ATOM 675 O O . ARG A 1 89 ? 18.673 1.972 -28.200 1.00 75.75 89 ARG A O 1
ATOM 682 N N . ALA A 1 90 ? 20.650 1.273 -29.006 1.00 77.19 90 ALA A N 1
ATOM 683 C CA . ALA A 1 90 ? 20.316 1.439 -30.421 1.00 77.19 90 ALA A CA 1
ATOM 684 C C . ALA A 1 90 ? 19.822 0.145 -31.084 1.00 77.19 90 ALA A C 1
ATOM 686 O O . ALA A 1 90 ? 18.903 0.198 -31.891 1.00 77.19 90 ALA A O 1
ATOM 687 N N . CYS A 1 91 ? 20.422 -1.006 -30.759 1.00 83.50 91 CYS A N 1
ATOM 688 C CA . CYS A 1 91 ? 20.072 -2.292 -31.380 1.00 83.50 91 CYS A CA 1
ATOM 689 C C . CYS A 1 91 ? 19.736 -3.411 -30.386 1.00 83.50 91 CYS A C 1
ATOM 691 O O . CYS A 1 91 ? 19.488 -4.532 -30.810 1.00 83.50 91 CYS A O 1
ATOM 693 N N . GLN A 1 92 ? 19.777 -3.129 -29.081 1.00 76.06 92 GLN A N 1
ATOM 694 C CA . GLN A 1 92 ? 19.461 -4.063 -27.991 1.00 76.06 92 GLN A CA 1
ATOM 695 C C . GLN A 1 92 ? 20.350 -5.313 -27.914 1.00 76.06 92 GLN A C 1
ATOM 697 O O . GLN A 1 92 ? 20.074 -6.216 -27.130 1.00 76.06 92 GLN A O 1
ATOM 702 N N . ALA A 1 93 ? 21.458 -5.352 -28.658 1.00 83.12 93 ALA A N 1
ATOM 703 C CA . ALA A 1 93 ? 22.458 -6.400 -28.506 1.00 83.12 93 ALA A CA 1
ATOM 704 C C . ALA A 1 93 ? 23.176 -6.297 -27.146 1.00 83.12 93 ALA A C 1
ATOM 706 O O . ALA A 1 93 ? 23.372 -5.179 -26.647 1.00 83.12 93 ALA A O 1
ATOM 707 N N . PRO A 1 94 ? 23.603 -7.432 -26.563 1.00 83.50 94 PRO A N 1
ATOM 708 C CA . PRO A 1 94 ? 24.435 -7.438 -25.368 1.00 83.50 94 PRO A CA 1
ATOM 709 C C . PRO A 1 94 ? 25.741 -6.671 -25.608 1.00 83.50 94 PRO A C 1
ATOM 711 O O . PRO A 1 94 ? 26.369 -6.784 -26.660 1.00 83.50 94 PRO A O 1
ATOM 714 N N . LEU A 1 95 ? 26.121 -5.864 -24.624 1.00 85.31 95 LEU A N 1
ATOM 715 C CA . LEU A 1 95 ? 27.374 -5.127 -24.566 1.00 85.31 95 LEU A CA 1
ATOM 716 C C . LEU A 1 95 ? 28.344 -5.869 -23.661 1.00 85.31 95 LEU A C 1
ATOM 718 O O . LEU A 1 95 ? 27.980 -6.297 -22.562 1.00 85.31 95 LEU A O 1
ATOM 722 N N . GLU A 1 96 ? 29.588 -5.984 -24.111 1.00 81.44 96 GLU A N 1
ATOM 723 C CA . GLU A 1 96 ? 30.657 -6.468 -23.253 1.00 81.44 96 GLU A CA 1
ATOM 724 C C . GLU A 1 96 ? 31.016 -5.399 -22.204 1.00 81.44 96 GLU A C 1
ATOM 726 O O . GLU A 1 96 ? 30.934 -4.189 -22.466 1.00 81.44 96 GLU A O 1
ATOM 731 N N . PRO A 1 97 ? 31.384 -5.818 -20.982 1.00 76.31 97 PRO A N 1
ATOM 732 C CA . PRO A 1 97 ? 31.795 -4.892 -19.937 1.00 76.31 97 PRO A CA 1
ATOM 733 C C . PRO A 1 97 ? 33.025 -4.094 -20.392 1.00 76.31 97 PRO A C 1
ATOM 735 O O . PRO A 1 97 ? 34.040 -4.663 -20.782 1.00 76.31 97 PRO A O 1
ATOM 738 N N . GLY A 1 98 ? 32.930 -2.763 -20.340 1.00 76.69 98 GLY A N 1
ATOM 739 C CA . GLY A 1 98 ? 34.008 -1.860 -20.759 1.00 76.69 98 GLY A CA 1
ATOM 740 C C . GLY A 1 98 ? 34.044 -1.526 -22.257 1.00 76.69 98 GLY A C 1
ATOM 741 O O . GLY A 1 98 ? 34.920 -0.773 -22.687 1.00 76.69 98 GLY A O 1
ATOM 742 N N . SER A 1 99 ? 33.099 -2.013 -23.069 1.00 80.56 99 SER A N 1
ATOM 743 C CA . SER A 1 99 ? 33.002 -1.612 -24.477 1.00 80.56 99 SER A CA 1
ATOM 744 C C . SER A 1 99 ? 32.596 -0.144 -24.623 1.00 80.56 99 SER A C 1
ATOM 746 O O . SER A 1 99 ? 31.648 0.317 -23.998 1.00 80.56 99 SER A O 1
ATOM 748 N N . ARG A 1 100 ? 33.283 0.589 -25.509 1.00 84.69 100 ARG A N 1
ATOM 749 C CA . ARG A 1 100 ? 32.935 1.978 -25.887 1.00 84.69 100 ARG A CA 1
ATOM 750 C C . ARG A 1 100 ? 31.940 2.047 -27.053 1.00 84.69 100 ARG A C 1
ATOM 752 O O . ARG A 1 100 ? 31.276 3.062 -27.257 1.00 84.69 100 ARG A O 1
ATOM 759 N N . PHE A 1 101 ? 31.829 0.959 -27.812 1.00 87.50 101 PHE A N 1
ATOM 760 C CA . PHE A 1 101 ? 30.966 0.821 -28.984 1.00 87.50 101 PHE A CA 1
ATOM 761 C C . PHE A 1 101 ? 30.274 -0.541 -28.961 1.00 87.50 101 PHE A C 1
ATOM 763 O O . PHE A 1 101 ? 30.820 -1.510 -28.442 1.00 87.50 101 PHE A O 1
ATOM 770 N N . CYS A 1 102 ? 29.079 -0.622 -29.539 1.00 88.94 102 CYS A N 1
ATOM 771 C CA . CYS A 1 102 ? 28.374 -1.885 -29.707 1.00 88.94 102 CYS A CA 1
ATOM 772 C C . CYS A 1 102 ? 28.942 -2.680 -30.890 1.00 88.94 102 CYS A C 1
ATOM 774 O O . CYS A 1 102 ? 28.913 -2.194 -32.020 1.00 88.94 102 CYS A O 1
ATOM 776 N N . SER A 1 103 ? 29.357 -3.925 -30.657 1.00 88.81 103 SER A N 1
ATOM 777 C CA . SER A 1 103 ? 29.887 -4.825 -31.694 1.00 88.81 103 SER A CA 1
ATOM 778 C C . SER A 1 103 ? 28.852 -5.248 -32.747 1.00 88.81 103 SER A C 1
ATOM 780 O O . SER A 1 103 ? 29.230 -5.695 -33.823 1.00 88.81 103 SER A O 1
ATOM 782 N N . ASN A 1 104 ? 27.552 -5.093 -32.466 1.00 89.94 104 ASN A N 1
ATOM 783 C CA . ASN A 1 104 ? 26.479 -5.477 -33.389 1.00 89.94 104 ASN A CA 1
ATOM 784 C C . ASN A 1 104 ? 26.041 -4.338 -34.328 1.00 89.94 104 ASN A C 1
ATOM 786 O O . ASN A 1 104 ? 25.757 -4.581 -35.494 1.00 89.94 104 ASN A O 1
ATOM 790 N N . CYS A 1 105 ? 25.969 -3.092 -33.842 1.00 90.50 105 CYS A N 1
ATOM 791 C CA . CYS A 1 105 ? 25.468 -1.958 -34.638 1.00 90.50 105 CYS A CA 1
ATOM 792 C C . CYS A 1 105 ? 26.420 -0.759 -34.744 1.00 90.50 105 CYS A C 1
ATOM 794 O O . CYS A 1 105 ? 26.057 0.252 -35.341 1.00 90.50 105 CYS A O 1
ATOM 796 N N . GLY A 1 106 ? 27.594 -0.807 -34.110 1.00 86.75 106 GLY A N 1
ATOM 797 C CA . GLY A 1 106 ? 28.590 0.270 -34.139 1.00 86.75 106 GLY A CA 1
ATOM 798 C C . GLY A 1 106 ? 28.226 1.529 -33.340 1.00 86.75 106 GLY A C 1
ATOM 799 O O . GLY A 1 106 ? 29.004 2.479 -33.299 1.00 86.75 106 GLY A O 1
ATOM 800 N N . SER A 1 107 ? 27.062 1.569 -32.681 1.00 85.75 107 SER A N 1
ATOM 801 C CA . SER A 1 107 ? 26.653 2.734 -31.888 1.00 85.75 107 SER A CA 1
ATOM 802 C C . SER A 1 107 ? 27.536 2.912 -30.654 1.00 85.75 107 SER A C 1
ATOM 804 O O . SER A 1 107 ? 27.828 1.944 -29.950 1.00 85.75 107 SER A O 1
ATOM 806 N N . GLN A 1 108 ? 27.913 4.160 -30.359 1.00 84.31 108 GLN A N 1
ATOM 807 C CA . GLN A 1 108 ? 28.612 4.514 -29.122 1.00 84.31 108 GLN A CA 1
ATOM 808 C C . GLN A 1 108 ? 27.732 4.224 -27.910 1.00 84.31 108 GLN A C 1
ATOM 810 O O . GLN A 1 108 ? 26.571 4.654 -27.847 1.00 84.31 108 GLN A O 1
ATOM 815 N N . VAL A 1 109 ? 28.309 3.519 -26.943 1.00 80.38 109 VAL A N 1
ATOM 816 C CA . VAL A 1 109 ? 27.664 3.215 -25.671 1.00 80.38 109 VAL A CA 1
ATOM 817 C C . VAL A 1 109 ? 28.360 4.022 -24.590 1.00 80.38 109 VAL A C 1
ATOM 819 O O . VAL A 1 109 ? 29.586 4.089 -24.526 1.00 80.38 109 VAL A O 1
ATOM 822 N N . VAL A 1 110 ? 27.565 4.717 -23.784 1.00 63.88 110 VAL A N 1
ATOM 823 C CA . VAL A 1 110 ? 28.079 5.443 -22.627 1.00 63.88 110 VAL A CA 1
ATOM 824 C C . VAL A 1 110 ? 28.390 4.403 -21.557 1.00 63.88 110 VAL A C 1
ATOM 826 O O . VAL A 1 110 ? 27.505 3.968 -20.829 1.00 63.88 110 VAL A O 1
ATOM 829 N N . ALA A 1 111 ? 29.634 3.930 -21.531 1.00 54.16 111 ALA A N 1
ATOM 830 C CA . ALA A 1 111 ? 30.122 3.122 -20.427 1.00 54.16 111 ALA A CA 1
ATOM 831 C C . ALA A 1 111 ? 30.068 3.990 -19.162 1.00 54.16 111 ALA A C 1
ATOM 833 O O . ALA A 1 111 ? 30.729 5.028 -19.098 1.00 54.16 111 ALA A O 1
ATOM 834 N N . ALA A 1 112 ? 29.239 3.601 -18.192 1.00 44.97 112 ALA A N 1
ATOM 835 C CA . ALA A 1 112 ? 29.349 4.127 -16.840 1.00 44.97 112 ALA A CA 1
ATOM 836 C C . ALA A 1 112 ? 30.713 3.675 -16.297 1.00 44.97 112 ALA A C 1
ATOM 838 O O . ALA A 1 112 ? 30.991 2.474 -16.279 1.00 44.97 112 ALA A O 1
ATOM 839 N N . ALA A 1 113 ? 31.570 4.649 -15.991 1.00 36.47 113 ALA A N 1
ATOM 840 C CA . ALA A 1 113 ? 32.837 4.440 -15.300 1.00 36.47 113 ALA A CA 1
ATOM 841 C C . ALA A 1 113 ? 32.601 3.961 -13.863 1.00 36.47 113 ALA A C 1
ATOM 843 O O . ALA A 1 113 ? 31.585 4.395 -13.269 1.00 36.47 113 ALA A O 1
#

Foldseek 3Di:
DAQLVVLVVQLVVLVVCVVVVVDDPVRSVVSNVVSVVSNVVSVVVVVVVVCPQCPDFQADPPPGGHPDRPDQADPVPRQGRDPPLQADNPPRDGHDQPDQADPPPRHGRPRDD

Secondary structure (DSSP, 8-state):
--HHHHHHHHHHHHHHHHHTTSS-HHHHHHHHHHHHHHHHHHHHHHHHHH-TT-PPPPEETTTEE-S-TT-SB-TTT--B-S--TTB-TTT-PBPPTT-SB-TTT--B-----

Solvent-accessible surface area (backbone atoms only — not comparable to full-atom values): 6893 Å² total; per-residue (Å²): 135,52,71,42,54,53,30,54,47,53,56,52,48,55,50,49,34,40,76,71,64,77,39,55,71,73,59,42,54,54,52,48,54,53,42,50,54,53,27,54,50,34,46,54,53,51,54,53,65,72,46,81,67,80,60,70,72,37,60,40,97,86,82,38,83,33,92,58,70,85,42,53,46,36,93,87,78,65,48,73,56,50,83,55,88,48,42,34,94,87,76,63,45,79,43,64,91,85,41,60,48,33,92,85,75,66,49,77,42,87,62,81,127